Protein AF-A0AAJ2SH91-F1 (afdb_monomer_lite)

Foldseek 3Di:
DPPPPPVVVVVVPPPPPDPQDPVLVVVVVVVVVVVVVVVPDPPDDDQKDKDKDKAFDDDPNDGFWIKMWIWIAHPLGWIKIWIWTTGHPWKTWIKIFTGDNNHTAKIKIWIFTPVPPGDTQKIKIFGDDPLDTRDIDIDGDHQDPVCVVVVPDDSSVVVNVVSVVVVVVPD

pLDDT: mean 75.25, std 14.83, range [37.81, 96.06]

Radius of gyration: 21.46 Å; chains: 1; bounding box: 57×73×44 Å

Structure (mmCIF, N/CA/C/O backbone):
data_AF-A0AAJ2SH91-F1
#
_entry.id   AF-A0AAJ2SH91-F1
#
loop_
_atom_site.group_PDB
_atom_site.id
_atom_site.type_symbol
_atom_site.label_atom_id
_atom_site.label_alt_id
_atom_site.label_comp_id
_atom_site.label_asym_id
_atom_site.label_entity_id
_atom_site.label_seq_id
_atom_site.pdbx_PDB_ins_code
_atom_site.Cartn_x
_atom_site.Cartn_y
_atom_site.Cartn_z
_atom_site.occupancy
_atom_site.B_iso_or_equiv
_atom_site.auth_seq_id
_atom_site.auth_comp_id
_atom_site.auth_asym_id
_atom_site.auth_atom_id
_atom_site.pdbx_PDB_model_num
ATOM 1 N N . MET A 1 1 ? -36.784 52.269 -5.956 1.00 51.31 1 MET A N 1
ATOM 2 C CA . MET A 1 1 ? -36.974 51.031 -5.163 1.00 51.31 1 MET A CA 1
ATOM 3 C C . MET A 1 1 ? -36.690 49.764 -5.995 1.00 51.31 1 MET A C 1
ATOM 5 O O . MET A 1 1 ? -37.507 48.856 -6.026 1.00 51.31 1 MET A O 1
ATOM 9 N N . LYS A 1 2 ? -35.551 49.696 -6.709 1.00 48.34 2 LYS A N 1
ATOM 10 C CA . LYS A 1 2 ? -35.214 48.565 -7.610 1.00 48.34 2 LYS A CA 1
ATOM 11 C C . LYS A 1 2 ? -33.713 48.221 -7.683 1.00 48.34 2 LYS A C 1
ATOM 13 O O . LYS A 1 2 ? -33.301 47.491 -8.569 1.00 48.34 2 LYS A O 1
ATOM 18 N N . THR A 1 3 ? -32.895 48.719 -6.759 1.00 50.38 3 THR A N 1
ATOM 19 C CA . THR A 1 3 ? -31.428 48.534 -6.789 1.00 50.38 3 THR A CA 1
ATOM 20 C C . THR A 1 3 ? -30.856 47.849 -5.549 1.00 50.38 3 THR A C 1
ATOM 22 O O . THR A 1 3 ? -29.655 47.632 -5.484 1.00 50.38 3 THR A O 1
ATOM 25 N N . PHE A 1 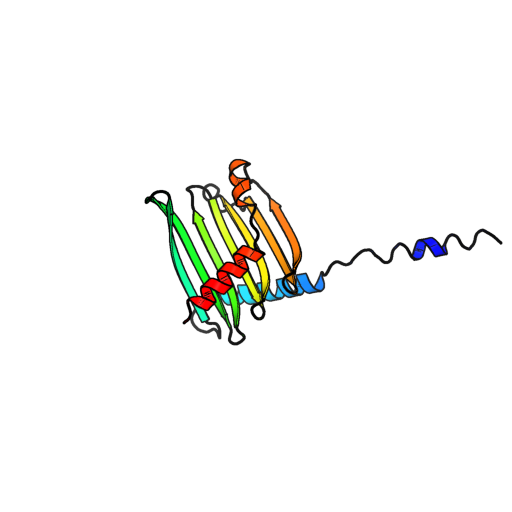4 ? -31.696 47.457 -4.585 1.00 48.22 4 PHE A N 1
ATOM 26 C CA . PHE A 1 4 ? -31.235 46.841 -3.332 1.00 48.22 4 PHE A CA 1
ATOM 27 C C . PHE A 1 4 ? -31.290 45.305 -3.310 1.00 48.22 4 PHE A C 1
ATOM 29 O O . PHE A 1 4 ? -30.688 44.690 -2.438 1.00 48.22 4 PHE A O 1
ATOM 36 N N . TYR A 1 5 ? -31.965 44.668 -4.273 1.00 48.75 5 TYR A N 1
ATOM 37 C CA . TYR A 1 5 ? -32.134 43.207 -4.278 1.00 48.75 5 TYR A CA 1
ATOM 38 C C . TYR A 1 5 ? -31.003 42.439 -4.969 1.00 48.75 5 TYR A C 1
ATOM 40 O O . TYR A 1 5 ? -30.859 41.240 -4.750 1.00 48.75 5 TYR A O 1
ATOM 48 N N . THR A 1 6 ? -30.166 43.101 -5.767 1.00 50.66 6 THR A N 1
ATOM 49 C CA . THR A 1 6 ? -29.138 42.408 -6.558 1.00 50.66 6 THR A CA 1
ATOM 50 C C . THR A 1 6 ? -27.879 42.072 -5.757 1.00 50.66 6 THR A C 1
ATOM 52 O O . THR A 1 6 ? -27.145 41.168 -6.139 1.00 50.66 6 THR A O 1
ATOM 55 N N . PHE A 1 7 ? -27.637 42.739 -4.622 1.00 47.72 7 PHE A N 1
ATOM 56 C CA . PHE A 1 7 ? -26.442 42.491 -3.804 1.00 47.72 7 PHE A CA 1
ATOM 57 C C . PHE A 1 7 ? -26.585 41.284 -2.864 1.00 47.72 7 PHE A C 1
ATOM 59 O O . PHE A 1 7 ? -25.591 40.650 -2.522 1.00 47.72 7 PHE A O 1
ATOM 66 N N . PHE A 1 8 ? -27.813 40.913 -2.485 1.00 49.22 8 PHE A N 1
ATOM 67 C CA . PHE A 1 8 ? -28.043 39.782 -1.578 1.00 49.22 8 PHE A CA 1
ATOM 68 C C . PHE A 1 8 ? -28.000 38.418 -2.287 1.00 49.22 8 PHE A C 1
ATOM 70 O O . PHE A 1 8 ? -27.724 37.405 -1.651 1.00 49.22 8 PHE A O 1
ATOM 77 N N . LEU A 1 9 ? -28.197 38.382 -3.611 1.00 49.28 9 LEU A N 1
ATOM 78 C CA . LEU A 1 9 ? -28.125 37.138 -4.387 1.00 49.28 9 LEU A CA 1
ATOM 79 C C . LEU A 1 9 ? -26.681 36.658 -4.625 1.00 49.28 9 LEU A C 1
ATOM 81 O O . LEU A 1 9 ? -26.464 35.473 -4.852 1.00 49.28 9 LEU A O 1
ATOM 85 N N . PHE A 1 10 ? -25.685 37.546 -4.528 1.00 47.31 10 PHE A N 1
ATOM 86 C CA . PHE A 1 10 ? -24.273 37.198 -4.750 1.00 47.31 10 PHE A CA 1
ATOM 87 C C . PHE A 1 10 ? -23.580 36.575 -3.523 1.00 47.31 10 PHE A C 1
ATOM 89 O O . PHE A 1 10 ? -22.515 35.973 -3.652 1.00 47.31 10 PHE A O 1
ATOM 96 N N . LEU A 1 11 ? -24.185 36.671 -2.332 1.00 49.16 11 LEU A N 1
ATOM 97 C CA . LEU A 1 11 ? -23.638 36.086 -1.099 1.00 49.16 11 LEU A CA 1
ATOM 98 C C . LEU A 1 11 ? -24.052 34.623 -0.879 1.00 49.16 11 LEU A C 1
ATOM 100 O O . LEU A 1 11 ? -23.376 33.904 -0.149 1.00 49.16 11 LEU A O 1
ATOM 104 N N . ILE A 1 12 ? -25.108 34.147 -1.545 1.00 53.16 12 ILE A N 1
ATOM 105 C CA . ILE A 1 12 ? -25.589 32.762 -1.394 1.00 53.16 12 ILE A CA 1
ATOM 106 C C . ILE A 1 12 ? -24.774 31.794 -2.276 1.00 53.16 12 ILE A C 1
ATOM 108 O O . ILE A 1 12 ? -24.682 30.605 -1.985 1.00 53.16 12 ILE A O 1
ATOM 112 N N . CYS A 1 13 ? -24.102 32.296 -3.316 1.00 46.62 13 CYS A N 1
ATOM 113 C CA . CYS A 1 13 ? -23.358 31.464 -4.267 1.00 46.62 13 CYS A CA 1
ATOM 114 C C . CYS A 1 13 ? -21.906 31.144 -3.865 1.00 46.62 13 CYS A C 1
ATOM 116 O O . CYS A 1 13 ? -21.248 30.407 -4.591 1.00 46.62 13 CYS A O 1
ATOM 118 N N . ASN A 1 14 ? -21.399 31.645 -2.732 1.00 45.28 14 ASN A N 1
ATOM 119 C CA . ASN A 1 14 ? -20.004 31.411 -2.314 1.00 45.28 14 ASN A CA 1
ATOM 120 C C . ASN A 1 14 ? -19.835 30.415 -1.152 1.00 45.28 14 ASN A C 1
ATOM 122 O O . ASN A 1 14 ? -18.708 30.147 -0.746 1.00 45.28 14 ASN A O 1
ATOM 126 N N . TYR A 1 15 ? -20.916 29.817 -0.639 1.00 48.19 15 TYR A N 1
ATOM 127 C CA . TYR A 1 15 ? -20.845 28.891 0.504 1.00 48.19 15 TYR A CA 1
ATOM 128 C C . TYR A 1 15 ? -20.588 27.415 0.154 1.00 48.19 15 TYR A C 1
ATOM 130 O O . TYR A 1 15 ? -20.559 26.577 1.049 1.00 48.19 15 TYR A O 1
ATOM 138 N N . PHE A 1 16 ? -20.353 27.083 -1.119 1.00 46.22 16 PHE A N 1
ATOM 139 C CA . PHE A 1 16 ? -20.080 25.706 -1.554 1.00 46.22 16 PHE A CA 1
ATOM 140 C C . PHE A 1 16 ? -18.714 25.543 -2.228 1.00 46.22 16 PHE A C 1
ATOM 142 O O . PHE A 1 16 ? -18.555 24.721 -3.128 1.00 46.22 16 PHE A O 1
ATOM 149 N N . TYR A 1 17 ? -17.694 26.269 -1.763 1.00 50.19 17 TYR A N 1
ATOM 150 C CA . TYR A 1 17 ? -16.344 25.728 -1.896 1.00 50.19 17 TYR A CA 1
ATOM 151 C C . TYR A 1 17 ? -16.217 24.575 -0.907 1.00 50.19 17 TYR A C 1
ATOM 153 O O . TYR A 1 17 ? -16.029 24.763 0.292 1.00 50.19 17 TYR A O 1
ATOM 161 N N . ALA A 1 18 ? -16.424 23.380 -1.452 1.00 48.34 18 ALA A N 1
ATOM 162 C CA . ALA A 1 18 ? -16.197 22.100 -0.824 1.00 48.34 18 ALA A CA 1
ATOM 163 C C . ALA A 1 18 ? -14.822 22.087 -0.142 1.00 48.34 18 ALA A C 1
ATOM 165 O O . ALA A 1 18 ? -13.790 21.915 -0.787 1.00 48.34 18 ALA A O 1
ATOM 166 N N . GLN A 1 19 ? -14.818 22.262 1.178 1.00 46.66 19 GLN A N 1
ATOM 167 C CA . GLN A 1 19 ? -13.750 21.771 2.035 1.00 46.66 19 GLN A CA 1
ATOM 168 C C . GLN A 1 19 ? -13.824 20.244 1.948 1.00 46.66 19 GLN A C 1
ATOM 170 O O . GLN A 1 19 ? -14.555 19.594 2.692 1.00 46.66 19 GLN A O 1
ATOM 175 N N . THR A 1 20 ? -13.171 19.658 0.951 1.00 51.44 20 THR A N 1
ATOM 176 C CA . THR A 1 20 ? -13.024 18.207 0.868 1.00 51.44 20 THR A CA 1
ATOM 177 C C . THR A 1 20 ? -12.228 17.743 2.076 1.00 51.44 20 THR A C 1
ATOM 179 O O . THR A 1 20 ? -11.034 17.999 2.119 1.00 51.44 20 THR A O 1
ATOM 182 N N . ASP A 1 21 ? -12.902 17.115 3.045 1.00 55.78 21 ASP A N 1
ATOM 183 C CA . ASP A 1 21 ? -12.436 16.001 3.893 1.00 55.78 21 ASP A CA 1
ATOM 184 C C . ASP A 1 21 ? -10.979 16.034 4.435 1.00 55.78 21 ASP A C 1
ATOM 186 O O . ASP A 1 21 ? -10.402 14.991 4.753 1.00 55.78 21 ASP A O 1
ATOM 190 N N . ASP A 1 22 ? -10.378 17.216 4.603 1.00 64.69 22 ASP A N 1
ATOM 191 C CA . ASP A 1 22 ? -8.992 17.378 5.066 1.00 64.69 22 ASP A CA 1
ATOM 192 C C . ASP A 1 22 ? -8.780 16.779 6.462 1.00 64.69 22 ASP A C 1
ATOM 194 O O . ASP A 1 22 ? -7.709 16.246 6.750 1.00 64.69 22 ASP A O 1
ATOM 198 N N . SER A 1 23 ? -9.803 16.811 7.327 1.00 81.81 23 SER A N 1
ATOM 199 C CA . SER A 1 23 ? -9.735 16.198 8.659 1.00 81.81 23 SER A CA 1
ATOM 200 C C . SER A 1 23 ? -9.530 14.688 8.580 1.00 81.81 23 SER A C 1
ATOM 202 O O . SER A 1 23 ? -8.667 14.156 9.268 1.00 81.81 23 SER A O 1
ATOM 204 N N . PHE A 1 24 ? -10.252 14.002 7.697 1.00 84.94 24 PHE A N 1
ATOM 205 C CA . PHE A 1 24 ? -10.170 12.551 7.585 1.00 84.94 24 PHE A CA 1
ATOM 206 C C . PHE A 1 24 ? -8.875 12.101 6.894 1.00 84.94 24 PHE A C 1
ATOM 208 O O . PHE A 1 24 ? -8.242 11.136 7.317 1.00 84.94 24 PHE A O 1
ATOM 215 N N . ILE A 1 25 ? -8.424 12.828 5.864 1.00 87.12 25 ILE A N 1
ATOM 216 C CA . ILE A 1 25 ? -7.106 12.580 5.258 1.00 87.12 25 ILE A CA 1
ATOM 217 C C . ILE A 1 25 ? -5.996 12.800 6.295 1.00 87.12 25 ILE A C 1
ATOM 219 O O . ILE A 1 25 ? -5.044 12.019 6.357 1.00 87.12 25 ILE A O 1
ATOM 223 N N . LYS A 1 26 ? -6.114 13.839 7.129 1.00 89.06 26 LYS A N 1
ATOM 224 C CA . LYS A 1 26 ? -5.177 14.104 8.223 1.00 89.06 26 LYS A CA 1
ATOM 225 C C . LYS A 1 26 ? -5.178 12.978 9.260 1.00 89.06 26 LYS A C 1
ATOM 227 O O . LYS A 1 26 ? -4.099 12.505 9.599 1.00 89.06 26 LYS A O 1
ATOM 232 N N . GLU A 1 27 ? -6.345 12.508 9.697 1.00 89.69 27 GLU A N 1
ATOM 233 C CA . GLU A 1 27 ? -6.478 11.362 10.612 1.00 89.69 27 GLU A CA 1
ATOM 234 C C . GLU A 1 27 ? -5.810 10.101 10.043 1.00 89.69 27 GLU A C 1
ATOM 236 O O . GLU A 1 27 ? -5.037 9.445 10.741 1.00 89.69 27 GLU A O 1
ATOM 241 N N . ILE A 1 28 ? -6.029 9.796 8.756 1.00 90.62 28 ILE A N 1
ATOM 242 C CA . ILE A 1 28 ? -5.345 8.684 8.081 1.00 90.62 28 ILE A CA 1
ATOM 243 C C . ILE A 1 28 ? -3.828 8.879 8.118 1.00 90.62 28 ILE A C 1
ATOM 245 O O . ILE A 1 28 ? -3.098 7.945 8.443 1.00 90.62 28 ILE A O 1
ATOM 249 N N . LYS A 1 29 ? -3.328 10.075 7.794 1.00 90.81 29 LYS A N 1
ATOM 250 C CA . LYS A 1 29 ? -1.884 10.351 7.809 1.00 90.81 29 LYS A CA 1
ATOM 251 C C . LYS A 1 29 ? -1.289 10.213 9.208 1.00 90.81 29 LYS A C 1
ATOM 253 O O . LYS A 1 29 ? -0.212 9.643 9.348 1.00 90.81 29 LYS A O 1
ATOM 258 N N . GLU A 1 30 ? -1.977 10.691 10.240 1.00 89.56 30 GLU A N 1
ATOM 259 C CA . GLU A 1 30 ? -1.557 10.529 11.636 1.00 89.56 30 GLU A CA 1
ATOM 260 C C . GLU A 1 30 ? -1.524 9.051 12.046 1.00 89.56 30 GLU A C 1
ATOM 262 O O . GLU A 1 30 ? -0.549 8.598 12.652 1.00 89.56 30 GLU A O 1
ATOM 267 N N . TYR A 1 31 ? -2.537 8.278 11.647 1.00 88.62 31 TYR A N 1
ATOM 268 C CA . TYR A 1 31 ? -2.562 6.829 11.827 1.00 88.62 31 TYR A CA 1
ATOM 269 C C . TYR A 1 31 ? -1.368 6.149 11.136 1.00 88.62 31 TYR A C 1
ATOM 271 O O . TYR A 1 31 ? -0.647 5.384 11.777 1.00 88.62 31 TYR A O 1
ATOM 279 N N . VAL A 1 32 ? -1.098 6.480 9.871 1.00 88.12 32 VAL A N 1
ATOM 280 C CA . VAL A 1 32 ? 0.044 5.953 9.103 1.00 88.12 32 VAL A CA 1
ATOM 281 C C . VAL A 1 32 ? 1.374 6.298 9.773 1.00 88.12 32 VAL A C 1
ATOM 283 O O . VAL A 1 32 ? 2.211 5.419 9.947 1.00 88.12 32 VAL A O 1
ATOM 286 N N . ILE A 1 33 ? 1.561 7.540 10.231 1.00 87.88 33 ILE A N 1
ATOM 287 C CA . ILE A 1 33 ? 2.779 7.965 10.941 1.00 87.88 33 ILE A CA 1
ATOM 288 C C . ILE A 1 33 ? 2.972 7.162 12.230 1.00 87.88 33 ILE A C 1
ATOM 290 O O . ILE A 1 33 ? 4.082 6.698 12.505 1.00 87.88 33 ILE A O 1
ATOM 294 N N . LYS A 1 34 ? 1.904 6.978 13.018 1.00 84.75 34 LYS A N 1
ATOM 295 C CA . LYS A 1 34 ? 1.941 6.152 14.233 1.00 84.75 34 LYS A CA 1
ATOM 296 C C . LYS A 1 34 ? 2.398 4.737 13.886 1.00 84.75 34 LYS A C 1
ATOM 298 O O . LYS A 1 34 ? 3.338 4.229 14.493 1.00 84.75 34 LYS A O 1
ATOM 303 N N . ILE A 1 35 ? 1.771 4.126 12.892 1.00 82.94 35 ILE A N 1
ATOM 304 C CA . ILE A 1 35 ? 2.113 2.790 12.416 1.00 82.94 35 ILE A CA 1
ATOM 305 C C . ILE A 1 35 ? 3.574 2.689 11.956 1.00 82.94 35 ILE A C 1
ATOM 307 O O . ILE A 1 35 ? 4.300 1.788 12.381 1.00 82.94 35 ILE A O 1
ATOM 311 N N . ASP A 1 36 ? 4.027 3.609 11.109 1.00 81.12 36 ASP A N 1
ATOM 312 C CA . ASP A 1 36 ? 5.378 3.581 10.555 1.00 81.12 36 ASP A CA 1
ATOM 313 C C . ASP A 1 36 ? 6.430 3.783 11.642 1.00 81.12 36 ASP A C 1
ATOM 315 O O . ASP A 1 36 ? 7.521 3.217 11.563 1.00 81.12 36 ASP A O 1
ATOM 319 N N . SER A 1 37 ? 6.105 4.555 12.683 1.00 79.88 37 SER A N 1
ATOM 320 C CA . SER A 1 37 ? 6.969 4.697 13.854 1.00 79.88 37 SER A CA 1
ATOM 321 C C . SER A 1 37 ? 7.165 3.365 14.587 1.00 79.88 37 SER A C 1
ATOM 323 O O . SER A 1 37 ? 8.285 3.050 14.981 1.00 79.88 37 SER A O 1
ATOM 325 N N . ILE A 1 38 ? 6.117 2.540 14.680 1.00 76.06 38 ILE A N 1
ATOM 326 C CA . ILE A 1 38 ? 6.174 1.212 15.306 1.00 76.06 38 ILE A CA 1
ATOM 327 C C . ILE A 1 38 ? 6.986 0.251 14.438 1.00 76.06 38 ILE A C 1
ATOM 329 O O . ILE A 1 38 ? 7.801 -0.510 14.948 1.00 76.06 38 ILE A O 1
ATOM 333 N N . ASN A 1 39 ? 6.830 0.326 13.114 1.00 66.88 39 ASN A N 1
ATOM 334 C CA . ASN A 1 39 ? 7.544 -0.536 12.171 1.00 66.88 39 ASN A CA 1
ATOM 335 C C . ASN A 1 39 ? 9.072 -0.302 12.154 1.00 66.88 39 ASN A C 1
ATOM 337 O O . ASN A 1 39 ? 9.818 -1.150 11.660 1.00 66.88 39 ASN A O 1
ATOM 341 N N . LYS A 1 40 ? 9.530 0.844 12.680 1.00 67.81 40 LYS A N 1
ATOM 342 C CA . LYS A 1 40 ? 10.948 1.203 12.851 1.00 67.81 40 LYS A CA 1
ATOM 343 C C . LYS A 1 40 ? 11.552 0.735 14.180 1.00 67.81 40 LYS A C 1
ATOM 345 O O . LYS A 1 40 ? 12.763 0.847 14.336 1.00 67.81 40 LYS A O 1
ATOM 350 N N . LEU A 1 41 ? 10.747 0.254 15.131 1.00 57.22 41 LEU A N 1
ATOM 351 C CA . LEU A 1 41 ? 11.253 -0.296 16.389 1.00 57.22 41 LEU A CA 1
ATOM 352 C C . LEU A 1 41 ? 11.810 -1.705 16.147 1.00 57.22 41 LEU A C 1
ATOM 354 O O . LEU A 1 41 ? 11.179 -2.521 15.471 1.00 57.22 41 LEU A O 1
ATOM 358 N N . ASP A 1 42 ? 12.990 -1.990 16.700 1.00 53.19 42 ASP A N 1
ATOM 359 C CA . ASP A 1 42 ? 13.573 -3.329 16.653 1.00 53.19 42 ASP A CA 1
ATOM 360 C C . ASP A 1 42 ? 12.636 -4.346 17.327 1.00 53.19 42 ASP A C 1
ATOM 362 O O . ASP A 1 42 ? 12.061 -4.090 18.386 1.00 53.19 42 ASP A O 1
ATOM 366 N N . LEU A 1 43 ? 12.499 -5.502 16.669 1.00 53.69 43 LEU A N 1
ATOM 367 C CA . LEU A 1 43 ? 11.493 -6.575 16.789 1.00 53.69 43 LEU A CA 1
ATOM 368 C C . LEU A 1 43 ? 11.149 -7.126 18.193 1.00 53.69 43 LEU A C 1
ATOM 370 O O . LEU A 1 43 ? 10.326 -8.032 18.290 1.00 53.69 43 LEU A O 1
ATOM 374 N N . TYR A 1 44 ? 11.743 -6.638 19.279 1.00 48.81 44 TYR A N 1
ATOM 375 C CA . TYR A 1 44 ? 11.811 -7.381 20.539 1.00 48.81 44 TYR A CA 1
ATOM 376 C C . TYR A 1 44 ? 10.852 -6.949 21.651 1.00 48.81 44 TYR A C 1
ATOM 378 O O . TYR A 1 44 ? 10.876 -7.578 22.706 1.00 48.81 44 TYR A O 1
ATOM 386 N N . ASN A 1 45 ? 9.996 -5.934 21.473 1.00 50.31 45 ASN A N 1
ATOM 387 C CA . ASN A 1 45 ? 9.039 -5.594 22.538 1.00 50.31 45 ASN A CA 1
ATOM 388 C C . ASN A 1 45 ? 7.842 -4.745 22.080 1.00 50.31 45 ASN A C 1
ATOM 390 O O . ASN A 1 45 ? 7.687 -3.591 22.480 1.00 50.31 45 ASN A O 1
ATOM 394 N N . THR A 1 46 ? 6.985 -5.288 21.215 1.00 60.50 46 THR A N 1
ATOM 395 C CA . THR A 1 46 ? 5.769 -4.574 20.798 1.00 60.50 46 THR A CA 1
ATOM 396 C C . THR A 1 46 ? 4.537 -5.459 20.980 1.00 60.50 46 THR A C 1
ATOM 398 O O . THR A 1 46 ? 4.613 -6.665 20.767 1.00 60.50 46 THR A O 1
ATOM 401 N N . ASN A 1 47 ? 3.392 -4.869 21.349 1.00 67.44 47 ASN A N 1
ATOM 402 C CA . ASN A 1 47 ? 2.068 -5.524 21.382 1.00 67.44 47 ASN A CA 1
ATOM 403 C C . ASN A 1 47 ? 1.553 -5.895 19.970 1.00 67.44 47 ASN A C 1
ATOM 405 O O . ASN A 1 47 ? 0.346 -5.918 19.732 1.00 67.44 47 ASN A O 1
ATOM 409 N N . TYR A 1 48 ? 2.462 -6.105 19.019 1.00 70.19 48 TYR A N 1
ATOM 410 C CA . TYR A 1 48 ? 2.174 -6.312 17.615 1.00 70.19 48 TYR A CA 1
ATOM 411 C C . TYR A 1 48 ? 2.815 -7.615 17.149 1.00 70.19 48 TYR A C 1
ATOM 413 O O . TYR A 1 48 ? 3.973 -7.911 17.444 1.00 70.19 48 TYR A O 1
ATOM 421 N N . VAL A 1 49 ? 2.054 -8.381 16.381 1.00 70.94 49 VAL A N 1
ATOM 422 C CA . VAL A 1 49 ? 2.524 -9.586 15.710 1.00 70.94 49 VAL A CA 1
ATOM 423 C C . VAL A 1 49 ? 3.126 -9.182 14.370 1.00 70.94 49 VAL A C 1
ATOM 425 O O . VAL A 1 49 ? 2.516 -8.436 13.601 1.00 70.94 49 VAL A O 1
ATOM 428 N N . ILE A 1 50 ? 4.329 -9.683 14.087 1.00 74.94 50 ILE A N 1
ATOM 429 C CA . ILE A 1 50 ? 5.031 -9.460 12.823 1.00 74.94 50 ILE A CA 1
ATOM 430 C C . ILE A 1 50 ? 5.095 -10.781 12.061 1.00 74.94 50 ILE A C 1
ATOM 432 O O . ILE A 1 50 ? 5.542 -11.795 12.592 1.00 74.94 50 ILE A O 1
ATOM 436 N N . SER A 1 51 ? 4.669 -10.765 10.801 1.00 70.38 51 SER A N 1
ATOM 437 C CA . SER A 1 51 ? 4.780 -11.898 9.879 1.00 70.38 51 SER A CA 1
ATOM 438 C C . SER A 1 51 ? 5.552 -11.455 8.643 1.00 70.38 51 SER A C 1
ATOM 440 O O . SER A 1 51 ? 5.285 -10.387 8.094 1.00 70.38 51 SER A O 1
ATOM 442 N N . ILE A 1 52 ? 6.523 -12.261 8.220 1.00 75.19 52 ILE A N 1
ATOM 443 C CA . ILE A 1 52 ? 7.301 -12.040 6.999 1.00 75.19 52 ILE A CA 1
ATOM 444 C C . ILE A 1 52 ? 7.123 -13.274 6.119 1.00 75.19 52 ILE A C 1
ATOM 446 O O . ILE A 1 52 ? 7.200 -14.401 6.608 1.00 75.19 52 ILE A O 1
ATOM 450 N N . SER A 1 53 ? 6.846 -13.059 4.840 1.00 73.81 53 SER A N 1
ATOM 451 C CA . SER A 1 53 ? 6.746 -14.104 3.827 1.00 73.81 53 SER A CA 1
ATOM 452 C C . SER A 1 53 ? 7.440 -13.623 2.566 1.00 73.81 53 SER A C 1
ATOM 454 O O . SER A 1 53 ? 7.064 -12.589 2.026 1.00 73.81 53 SER A O 1
ATOM 456 N N . ASP A 1 54 ? 8.422 -14.381 2.095 1.00 76.88 54 ASP A N 1
ATOM 457 C CA . ASP A 1 54 ? 9.165 -14.077 0.876 1.00 76.88 54 ASP A CA 1
ATOM 458 C C . ASP A 1 54 ? 8.946 -15.178 -0.167 1.00 76.88 54 ASP A C 1
ATOM 460 O O . ASP A 1 54 ? 8.682 -16.334 0.174 1.00 76.88 54 ASP A O 1
ATOM 464 N N . GLY A 1 55 ? 9.054 -14.821 -1.444 1.00 76.94 55 GLY A N 1
ATOM 465 C CA . GLY A 1 55 ? 8.889 -15.741 -2.564 1.00 76.94 55 GLY A CA 1
ATOM 466 C C . GLY A 1 55 ? 9.615 -15.279 -3.824 1.00 76.94 55 GLY A C 1
ATOM 467 O O . GLY A 1 55 ? 10.082 -14.144 -3.924 1.00 76.94 55 GLY A O 1
ATOM 468 N N . ILE A 1 56 ? 9.722 -16.179 -4.799 1.00 78.00 56 ILE A N 1
ATOM 469 C CA . ILE A 1 56 ? 10.347 -15.918 -6.103 1.00 78.00 56 ILE A CA 1
ATOM 470 C C . ILE A 1 56 ? 9.284 -15.670 -7.175 1.00 78.00 56 ILE A C 1
ATOM 472 O O . ILE A 1 56 ? 8.168 -16.179 -7.088 1.00 78.00 56 ILE A O 1
ATOM 476 N N . ILE A 1 57 ? 9.636 -14.886 -8.193 1.00 65.19 57 ILE A N 1
ATOM 477 C CA . ILE A 1 57 ? 8.797 -14.636 -9.368 1.00 65.19 57 ILE A CA 1
ATOM 478 C C . ILE A 1 57 ? 9.441 -15.342 -10.554 1.00 65.19 57 ILE A C 1
ATOM 480 O O . ILE A 1 57 ? 10.586 -15.048 -10.909 1.00 65.19 57 ILE A O 1
ATOM 484 N N . GLU A 1 58 ? 8.696 -16.244 -11.186 1.00 70.62 58 GLU A N 1
ATOM 485 C CA . GLU A 1 58 ? 9.153 -16.993 -12.354 1.00 70.62 58 GLU A CA 1
ATOM 486 C C . GLU A 1 58 ? 8.381 -16.597 -13.616 1.00 70.62 58 GLU A C 1
ATOM 488 O O . GLU A 1 58 ? 7.158 -16.474 -13.605 1.00 70.62 58 GLU A O 1
ATOM 493 N N . MET A 1 59 ? 9.098 -16.427 -14.728 1.00 60.03 59 MET A N 1
ATOM 494 C CA . MET A 1 59 ? 8.525 -16.239 -16.061 1.00 60.03 59 MET A CA 1
ATOM 495 C C . MET A 1 59 ? 9.174 -17.243 -17.010 1.00 60.03 59 MET A C 1
ATOM 497 O O . MET A 1 59 ? 10.394 -17.245 -17.175 1.00 60.03 59 MET A O 1
ATOM 501 N N . ASN A 1 60 ? 8.370 -18.108 -17.636 1.00 74.62 60 ASN A N 1
ATOM 502 C CA . ASN A 1 60 ? 8.852 -19.191 -18.505 1.00 74.62 60 ASN A CA 1
ATOM 503 C C . ASN A 1 60 ? 9.916 -20.083 -17.822 1.00 74.62 60 ASN A C 1
ATOM 505 O O . ASN A 1 60 ? 10.970 -20.345 -18.404 1.00 74.62 60 ASN A O 1
ATOM 509 N N . ASN A 1 61 ? 9.660 -20.511 -16.578 1.00 77.50 61 ASN A N 1
ATOM 510 C CA . ASN A 1 61 ? 10.561 -21.325 -15.739 1.00 77.50 61 ASN A CA 1
ATOM 511 C C . ASN A 1 61 ? 11.938 -20.690 -15.464 1.00 77.50 61 ASN A C 1
ATOM 513 O O . ASN A 1 61 ? 12.909 -21.387 -15.168 1.00 77.50 61 ASN A O 1
ATOM 517 N N . LYS A 1 62 ? 12.051 -19.364 -15.586 1.00 68.12 62 LYS A N 1
ATOM 518 C CA . LYS A 1 62 ? 13.235 -18.604 -15.179 1.00 68.12 62 LYS A CA 1
ATOM 519 C C . LYS A 1 62 ? 12.858 -17.661 -14.054 1.00 68.12 62 LYS A C 1
ATOM 521 O O . LYS A 1 62 ? 11.865 -16.947 -14.168 1.00 68.12 62 LYS A O 1
ATOM 526 N N . VAL A 1 63 ? 13.680 -17.614 -13.011 1.00 73.56 63 VAL A N 1
ATOM 527 C CA . VAL A 1 63 ? 13.542 -16.620 -11.944 1.00 73.56 63 VAL A CA 1
ATOM 528 C C . VAL A 1 63 ? 13.823 -15.240 -12.535 1.00 73.56 63 VAL A C 1
ATOM 530 O O . VAL A 1 63 ? 14.925 -14.972 -13.014 1.00 73.56 63 VAL A O 1
ATOM 533 N N . VAL A 1 64 ? 12.811 -14.377 -12.533 1.00 68.62 64 VAL A N 1
ATOM 534 C CA . VAL A 1 64 ? 12.877 -12.996 -13.041 1.00 68.62 64 VAL A CA 1
ATOM 535 C C . VAL A 1 64 ? 12.737 -11.955 -11.933 1.00 68.62 64 VAL A C 1
ATOM 537 O O . VAL A 1 64 ? 12.784 -10.753 -12.206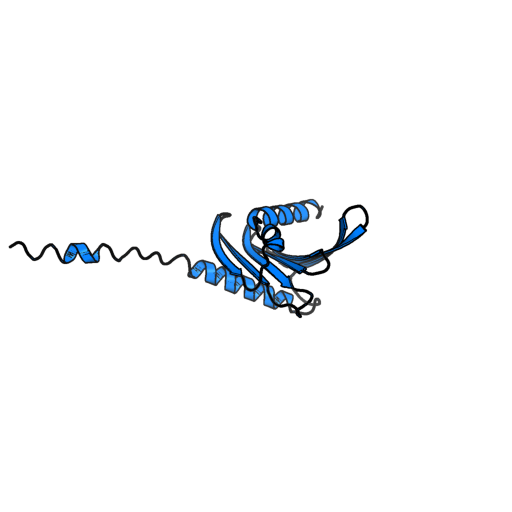 1.00 68.62 64 VAL A O 1
ATOM 540 N N . GLY A 1 65 ? 12.556 -12.403 -10.691 1.00 72.94 65 GLY A N 1
ATOM 541 C CA . GLY A 1 65 ? 12.380 -11.522 -9.551 1.00 72.94 65 GLY A CA 1
ATOM 542 C C . GLY A 1 65 ? 12.057 -12.256 -8.255 1.00 72.94 65 GLY A C 1
ATOM 543 O O . GLY A 1 65 ? 12.143 -13.481 -8.164 1.00 72.94 65 GLY A O 1
ATOM 544 N N . GLY A 1 66 ? 11.643 -11.481 -7.262 1.00 72.19 66 GLY A N 1
ATOM 545 C CA . GLY A 1 66 ? 11.132 -11.960 -5.988 1.00 72.19 66 GLY A CA 1
ATOM 546 C C . GLY A 1 66 ? 10.167 -10.959 -5.368 1.00 72.19 66 GLY A C 1
ATOM 547 O O . GLY A 1 66 ? 10.138 -9.781 -5.730 1.00 72.19 66 GLY A O 1
ATOM 548 N N . TYR A 1 67 ? 9.363 -11.435 -4.430 1.00 74.50 67 TYR A N 1
ATOM 549 C CA . TYR A 1 67 ? 8.477 -10.601 -3.636 1.00 74.50 67 TYR A CA 1
ATOM 550 C C . TYR A 1 67 ? 8.686 -10.885 -2.150 1.00 74.50 67 TYR A C 1
ATOM 552 O O . TYR A 1 67 ? 9.091 -11.979 -1.767 1.00 74.50 67 TYR A O 1
ATOM 560 N N . GLY A 1 68 ? 8.408 -9.887 -1.320 1.00 71.25 68 GLY A N 1
ATOM 561 C CA . GLY A 1 68 ? 8.458 -10.004 0.130 1.00 71.25 68 GLY A CA 1
ATOM 562 C C . GLY A 1 68 ? 7.295 -9.261 0.757 1.00 71.25 68 GLY A C 1
ATOM 563 O O . GLY A 1 68 ? 7.076 -8.086 0.472 1.00 71.25 68 GLY A O 1
ATOM 564 N N . ILE A 1 69 ? 6.534 -9.939 1.601 1.00 72.75 69 ILE A N 1
ATOM 565 C CA . ILE A 1 69 ? 5.374 -9.404 2.303 1.00 72.75 69 ILE A CA 1
ATOM 566 C C . ILE A 1 69 ? 5.719 -9.330 3.781 1.00 72.75 69 ILE A C 1
ATOM 568 O O . ILE A 1 69 ? 5.988 -10.344 4.422 1.00 72.75 69 ILE A O 1
ATOM 572 N N . ARG A 1 70 ? 5.666 -8.123 4.338 1.00 76.62 70 ARG A N 1
ATOM 573 C CA . ARG A 1 70 ? 5.748 -7.881 5.777 1.00 76.62 70 ARG A CA 1
ATOM 574 C C . ARG A 1 70 ? 4.386 -7.429 6.278 1.00 76.62 70 ARG A C 1
ATOM 576 O O . ARG A 1 70 ? 3.844 -6.439 5.792 1.00 76.62 70 ARG A O 1
ATOM 583 N N . THR A 1 71 ? 3.860 -8.136 7.266 1.00 78.81 71 THR A N 1
ATOM 584 C CA . THR A 1 71 ? 2.604 -7.817 7.941 1.00 78.81 71 THR A CA 1
ATOM 585 C C . THR A 1 71 ? 2.875 -7.430 9.387 1.00 78.81 71 THR A C 1
ATOM 587 O O . THR A 1 71 ? 3.631 -8.119 10.070 1.00 78.81 71 TH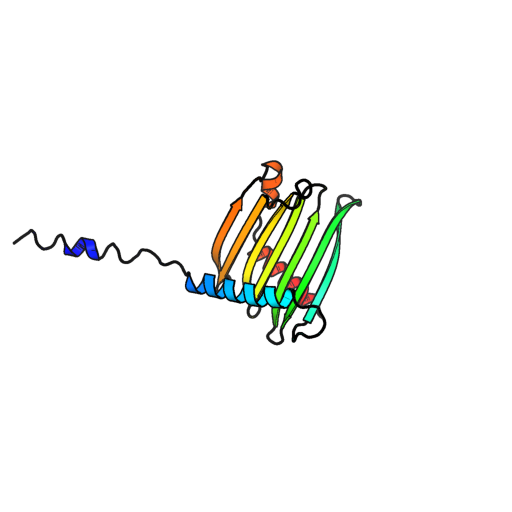R A O 1
ATOM 590 N N . LEU A 1 72 ? 2.241 -6.353 9.846 1.00 81.50 72 LEU A N 1
ATOM 591 C CA . LEU A 1 72 ? 2.165 -5.956 11.252 1.00 81.50 72 LEU A CA 1
ATOM 592 C C . LEU A 1 72 ? 0.692 -5.968 11.675 1.00 81.50 72 LEU A C 1
ATOM 594 O O . LEU A 1 72 ? -0.137 -5.423 10.946 1.00 81.50 72 LEU A O 1
ATOM 598 N N . SER A 1 73 ? 0.366 -6.565 12.821 1.00 80.62 73 SER A N 1
ATOM 599 C CA . SER A 1 73 ? -0.992 -6.533 13.381 1.00 80.62 73 SER A CA 1
ATOM 600 C C . SER A 1 73 ? -1.003 -6.317 14.888 1.00 80.62 73 SER A C 1
ATOM 602 O O . SER A 1 73 ? -0.177 -6.903 15.580 1.00 80.62 73 SER A O 1
ATOM 604 N N . ASP A 1 74 ? -1.934 -5.517 15.407 1.00 78.06 74 ASP A N 1
ATOM 605 C CA . ASP A 1 74 ? -2.132 -5.332 16.855 1.00 78.06 74 ASP A CA 1
ATOM 606 C C . ASP A 1 74 ? -3.216 -6.252 17.446 1.00 78.06 74 ASP A C 1
ATOM 608 O O . ASP A 1 74 ? -3.831 -7.057 16.747 1.00 78.06 74 ASP A O 1
ATOM 612 N N . ILE A 1 75 ? -3.457 -6.114 18.756 1.00 76.56 75 ILE A N 1
ATOM 613 C CA . ILE A 1 75 ? -4.519 -6.818 19.496 1.00 76.56 75 ILE A CA 1
ATOM 614 C C . ILE A 1 75 ? -5.943 -6.479 19.021 1.00 76.56 75 ILE A C 1
ATOM 616 O O . ILE A 1 75 ? -6.867 -7.249 19.270 1.00 76.56 75 ILE A O 1
ATOM 620 N N . GLU A 1 76 ? -6.134 -5.342 18.348 1.00 76.62 76 GLU A N 1
ATOM 621 C CA . GLU A 1 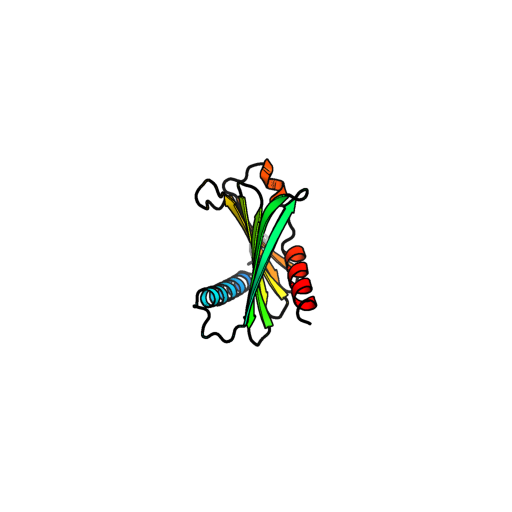76 ? -7.415 -4.911 17.777 1.00 76.62 76 GLU A CA 1
ATOM 622 C C . GLU A 1 76 ? -7.587 -5.398 16.327 1.00 76.62 76 GLU A C 1
ATOM 624 O O . GLU A 1 76 ? -8.595 -5.094 15.686 1.00 76.62 76 GLU A O 1
ATOM 629 N N . ASN A 1 77 ? -6.632 -6.182 15.811 1.00 72.44 77 ASN A N 1
ATOM 630 C CA . ASN A 1 77 ? -6.569 -6.622 14.421 1.00 72.44 77 ASN A CA 1
ATOM 631 C C . ASN A 1 77 ? -6.536 -5.446 13.425 1.00 72.44 77 ASN A C 1
ATOM 633 O O . ASN A 1 77 ? -7.113 -5.514 12.338 1.00 72.44 77 ASN A O 1
ATOM 637 N N . ASN A 1 78 ? -5.871 -4.345 13.773 1.00 78.12 78 ASN A N 1
ATOM 638 C CA . ASN A 1 78 ? -5.461 -3.352 12.786 1.00 78.12 78 ASN A CA 1
ATOM 639 C C . ASN A 1 78 ? -4.240 -3.900 12.045 1.00 78.12 78 ASN A C 1
ATOM 641 O O . ASN A 1 78 ? -3.260 -4.282 12.684 1.00 78.12 78 ASN A O 1
ATOM 645 N N . PHE A 1 79 ? -4.293 -3.949 10.712 1.00 78.00 79 PHE A N 1
ATOM 646 C CA . PHE A 1 79 ? -3.272 -4.610 9.900 1.00 78.00 79 PHE A CA 1
ATOM 647 C C . PHE A 1 79 ? -2.540 -3.638 8.995 1.00 78.00 79 PHE A C 1
ATOM 649 O O . PHE A 1 79 ? -3.121 -2.738 8.393 1.00 78.00 79 PHE A O 1
ATOM 656 N N . ILE A 1 80 ? -1.251 -3.880 8.823 1.00 80.75 80 ILE A N 1
ATOM 657 C CA . ILE A 1 80 ? -0.424 -3.139 7.880 1.00 80.75 80 ILE A CA 1
ATOM 658 C C . ILE A 1 80 ? 0.295 -4.156 7.033 1.00 80.75 80 ILE A C 1
ATOM 660 O O . ILE A 1 80 ? 1.000 -5.018 7.557 1.00 80.75 80 ILE A O 1
ATOM 664 N N . TYR A 1 81 ? 0.124 -4.040 5.725 1.00 76.38 81 TYR A N 1
ATOM 665 C CA . TYR A 1 81 ? 0.745 -4.917 4.753 1.00 76.38 81 TYR A CA 1
ATOM 666 C C . TYR A 1 81 ? 1.704 -4.102 3.916 1.00 76.38 81 TYR A C 1
ATOM 668 O O . TYR A 1 81 ? 1.317 -3.173 3.211 1.00 76.38 81 TYR A O 1
ATOM 676 N N . ARG A 1 82 ? 2.970 -4.483 3.967 1.00 71.06 82 ARG A N 1
ATOM 677 C CA . ARG A 1 82 ? 3.998 -3.965 3.088 1.00 71.06 82 ARG A CA 1
ATOM 678 C C . ARG A 1 82 ? 4.369 -5.060 2.106 1.00 71.06 82 ARG A C 1
ATOM 680 O O . ARG A 1 82 ? 4.915 -6.081 2.511 1.00 71.06 82 ARG A O 1
ATOM 687 N N . ILE A 1 83 ? 4.100 -4.823 0.833 1.00 66.06 83 ILE A N 1
ATOM 688 C CA . ILE A 1 83 ? 4.416 -5.730 -0.262 1.00 66.06 83 ILE A CA 1
ATOM 689 C C . ILE A 1 83 ? 5.553 -5.118 -1.063 1.00 66.06 83 ILE A C 1
ATOM 691 O O . ILE A 1 83 ? 5.430 -4.085 -1.721 1.00 66.06 83 ILE A O 1
ATOM 695 N N . ASN A 1 84 ? 6.696 -5.769 -0.974 1.00 64.75 84 ASN A N 1
ATOM 696 C CA . ASN A 1 84 ? 7.850 -5.496 -1.797 1.00 64.75 84 ASN A CA 1
ATOM 697 C C . ASN A 1 84 ? 7.749 -6.397 -3.026 1.00 64.75 84 ASN A C 1
ATOM 699 O O . ASN A 1 84 ? 7.668 -7.616 -2.889 1.00 64.75 84 ASN A O 1
ATOM 703 N N . TYR A 1 85 ? 7.768 -5.810 -4.214 1.00 65.12 85 TYR A N 1
ATOM 704 C CA . TYR A 1 85 ? 7.816 -6.539 -5.471 1.00 65.12 85 TYR A CA 1
ATOM 705 C C . TYR A 1 85 ? 9.057 -6.095 -6.247 1.00 65.12 85 TYR A C 1
ATOM 707 O O . TYR A 1 85 ? 9.182 -4.944 -6.662 1.00 65.12 85 TYR A O 1
ATOM 715 N N . GLY A 1 86 ? 9.998 -7.011 -6.450 1.00 61.56 86 GLY A N 1
ATOM 716 C CA . GLY A 1 86 ? 11.163 -6.792 -7.300 1.00 61.56 86 GLY A CA 1
ATOM 717 C C . GLY A 1 86 ? 11.077 -7.696 -8.518 1.00 61.56 86 GLY A C 1
ATOM 718 O O . GLY A 1 86 ? 11.370 -8.881 -8.403 1.00 61.56 86 GLY A O 1
ATOM 719 N N . GLY A 1 87 ? 10.687 -7.158 -9.673 1.00 59.16 87 GLY A N 1
ATOM 720 C CA . GLY A 1 87 ? 10.603 -7.906 -10.928 1.00 59.16 87 GLY A CA 1
ATOM 721 C C . GLY A 1 87 ? 11.132 -7.092 -12.106 1.00 59.16 87 GLY A C 1
ATOM 722 O O . GLY A 1 87 ? 10.879 -5.893 -12.198 1.00 59.16 87 GLY A O 1
ATOM 723 N N . GLY A 1 88 ? 11.862 -7.753 -13.010 1.00 54.56 88 GLY A N 1
ATOM 724 C CA . GLY A 1 88 ? 12.591 -7.097 -14.100 1.00 54.56 88 GLY A CA 1
ATOM 725 C C . GLY A 1 88 ? 13.958 -6.561 -13.653 1.00 54.56 88 GLY A C 1
ATOM 726 O O . GLY A 1 88 ? 14.215 -6.372 -12.470 1.00 54.56 88 GLY A O 1
ATOM 727 N N . THR A 1 89 ? 14.877 -6.331 -14.594 1.00 57.00 89 THR A N 1
ATOM 728 C CA . THR A 1 89 ? 16.255 -5.899 -14.276 1.00 57.00 89 THR A CA 1
ATOM 729 C C . THR A 1 89 ? 16.363 -4.441 -13.810 1.00 57.00 89 THR A C 1
ATOM 731 O O . THR A 1 89 ? 17.424 -4.038 -13.337 1.00 57.00 89 THR A O 1
ATOM 734 N N . ASP A 1 90 ? 15.297 -3.645 -13.965 1.00 65.81 90 ASP A N 1
ATOM 735 C CA . ASP A 1 90 ? 15.406 -2.182 -14.025 1.00 65.81 90 ASP A CA 1
ATOM 736 C C . ASP A 1 90 ? 14.516 -1.428 -13.016 1.00 65.81 90 ASP A C 1
ATOM 738 O O . ASP A 1 90 ? 14.846 -0.295 -12.665 1.00 65.81 90 ASP A O 1
ATOM 742 N N . LEU A 1 91 ? 13.418 -2.021 -12.523 1.00 75.31 91 LEU A N 1
ATOM 743 C CA . LEU A 1 91 ? 12.432 -1.334 -11.677 1.00 75.31 91 LEU A CA 1
ATOM 744 C C . LEU A 1 91 ? 12.147 -2.086 -10.378 1.00 75.31 91 LEU A C 1
ATOM 746 O O . LEU A 1 91 ? 12.134 -3.313 -10.328 1.00 75.31 91 LEU A O 1
ATOM 750 N N . TYR A 1 92 ? 11.854 -1.323 -9.331 1.00 78.19 92 TYR A N 1
ATOM 751 C CA . TYR A 1 92 ? 11.433 -1.833 -8.035 1.00 78.19 92 TYR A CA 1
ATOM 752 C C . TYR A 1 92 ? 10.057 -1.273 -7.678 1.00 78.19 92 TYR A C 1
ATOM 754 O O . TYR A 1 92 ? 9.893 -0.056 -7.570 1.00 78.19 92 TYR A O 1
ATOM 762 N N . ILE A 1 93 ? 9.078 -2.158 -7.497 1.00 81.94 93 ILE A N 1
ATOM 763 C CA . ILE A 1 93 ? 7.691 -1.811 -7.188 1.00 81.94 93 ILE A CA 1
ATOM 764 C C . ILE A 1 93 ? 7.443 -2.037 -5.700 1.00 81.94 93 ILE A C 1
ATOM 766 O O . ILE A 1 93 ? 7.710 -3.096 -5.134 1.00 81.94 93 ILE A O 1
ATOM 770 N N . HIS A 1 94 ? 6.878 -1.035 -5.051 1.00 83.88 94 HIS A N 1
ATOM 771 C CA . HIS A 1 94 ? 6.521 -1.099 -3.648 1.00 83.88 94 HIS A CA 1
ATOM 772 C C . HIS A 1 94 ? 5.043 -0.780 -3.488 1.00 83.88 94 HIS A C 1
ATOM 774 O O . HIS A 1 94 ? 4.585 0.272 -3.921 1.00 83.88 94 HIS A O 1
ATOM 780 N N . LYS A 1 95 ? 4.285 -1.698 -2.887 1.00 88.44 95 LYS A N 1
ATOM 781 C CA . LYS A 1 95 ? 2.870 -1.493 -2.575 1.00 88.44 95 LYS A CA 1
ATOM 782 C C . LYS A 1 95 ? 2.668 -1.630 -1.075 1.00 88.44 95 LYS A C 1
ATOM 784 O O . LYS A 1 95 ? 3.098 -2.610 -0.475 1.00 88.44 95 LYS A O 1
ATOM 789 N N . THR A 1 96 ? 2.027 -0.657 -0.450 1.00 90.06 96 THR A N 1
ATOM 790 C CA . THR A 1 96 ? 1.731 -0.685 0.986 1.00 90.06 96 THR A CA 1
ATOM 791 C C . THR A 1 96 ? 0.253 -0.437 1.201 1.00 90.06 96 THR A C 1
ATOM 793 O O . THR A 1 96 ? -0.305 0.479 0.607 1.00 90.06 96 THR A O 1
ATOM 796 N N . TYR A 1 97 ? -0.368 -1.234 2.061 1.00 91.88 97 TYR A N 1
ATOM 797 C CA . TYR A 1 97 ? -1.785 -1.161 2.383 1.00 91.88 97 TYR A CA 1
ATOM 798 C C . TYR A 1 97 ? -1.959 -1.074 3.893 1.00 91.88 97 TYR A C 1
ATOM 800 O O . TYR A 1 97 ? -1.415 -1.891 4.639 1.00 91.88 97 TYR A O 1
ATOM 808 N N . TYR A 1 98 ? -2.747 -0.104 4.334 1.00 91.50 98 TYR A N 1
ATOM 809 C CA . TYR A 1 98 ? -3.043 0.139 5.736 1.00 91.50 98 TYR A CA 1
ATOM 810 C C . TYR A 1 98 ? -4.517 -0.140 5.995 1.00 91.50 98 TYR A C 1
ATOM 812 O O . TYR A 1 98 ? -5.394 0.409 5.320 1.00 91.50 98 TYR A O 1
ATOM 820 N N . TYR A 1 99 ? -4.777 -0.988 6.984 1.00 90.12 99 TYR A N 1
ATOM 821 C CA . TYR A 1 99 ? -6.109 -1.401 7.383 1.00 90.12 99 TYR A CA 1
ATOM 822 C C . TYR A 1 99 ? -6.388 -0.985 8.812 1.00 90.12 99 TYR A C 1
ATOM 824 O O . TYR A 1 99 ? -5.698 -1.396 9.745 1.00 90.12 99 TYR A O 1
ATOM 832 N N . GLN A 1 100 ? -7.482 -0.259 8.982 1.00 87.56 100 GLN A N 1
ATOM 833 C CA . GLN A 1 100 ? -8.035 0.050 10.286 1.00 87.56 100 GLN A CA 1
ATOM 834 C C . GLN A 1 100 ? -9.314 -0.764 10.466 1.00 87.56 100 GLN A C 1
ATOM 836 O O . GLN A 1 100 ? -10.228 -0.681 9.645 1.00 87.56 100 GLN A O 1
ATOM 841 N N . THR A 1 101 ? -9.365 -1.594 11.509 1.00 85.81 101 THR A N 1
ATOM 842 C CA . THR A 1 101 ? -10.524 -2.450 11.815 1.00 85.81 101 THR A CA 1
ATOM 843 C C . THR A 1 101 ? -10.980 -3.284 10.604 1.00 85.81 101 THR A C 1
ATOM 845 O O . THR A 1 101 ? -12.157 -3.299 10.240 1.00 85.81 101 THR A O 1
ATOM 848 N N . ASN A 1 102 ? -10.038 -3.969 9.944 1.00 84.69 102 ASN A N 1
ATOM 849 C CA . ASN A 1 102 ? -10.261 -4.780 8.733 1.00 84.69 102 ASN A CA 1
ATOM 850 C C . ASN A 1 102 ? -10.761 -4.019 7.490 1.00 84.69 102 ASN A C 1
ATOM 852 O O . ASN A 1 102 ? -11.183 -4.652 6.524 1.00 84.69 102 ASN A O 1
ATOM 856 N N . LYS A 1 103 ? -10.714 -2.683 7.480 1.00 89.94 103 LYS A N 1
ATOM 857 C CA . LYS A 1 103 ? -11.064 -1.867 6.312 1.00 89.94 103 LYS A CA 1
ATOM 858 C C . LYS A 1 103 ? -9.841 -1.147 5.778 1.00 89.94 103 LYS A C 1
ATOM 860 O O . LYS A 1 103 ? -9.109 -0.529 6.550 1.00 89.94 103 LYS A O 1
ATOM 865 N N . LEU A 1 104 ? -9.638 -1.205 4.464 1.00 92.75 104 LEU A N 1
ATOM 866 C CA . LEU A 1 104 ? -8.574 -0.456 3.803 1.00 92.75 104 LEU A CA 1
ATOM 867 C C . LEU A 1 104 ? -8.846 1.041 3.997 1.00 92.75 104 LEU A C 1
ATOM 869 O O . LEU A 1 104 ? -9.909 1.525 3.611 1.00 92.75 104 LEU A O 1
ATOM 873 N N . CYS A 1 105 ? -7.903 1.760 4.606 1.00 94.00 105 CYS A N 1
ATOM 874 C CA . CYS A 1 105 ? -7.992 3.209 4.807 1.00 94.00 105 CYS A CA 1
ATOM 875 C C . CYS A 1 105 ? -6.958 3.972 3.971 1.00 94.00 105 CYS A C 1
ATOM 877 O O . CYS A 1 105 ? -7.205 5.110 3.571 1.00 94.00 105 CYS A O 1
ATOM 879 N N . TYR A 1 106 ? -5.829 3.336 3.644 1.00 94.88 106 TYR A N 1
ATOM 880 C CA . TYR A 1 106 ? -4.765 3.957 2.866 1.00 94.88 106 TYR A CA 1
ATOM 881 C C . TYR A 1 106 ? -3.996 2.938 2.030 1.00 94.88 106 TYR A C 1
ATOM 883 O O . TYR A 1 106 ? -3.683 1.848 2.510 1.00 94.88 106 TYR A O 1
ATOM 891 N N . ALA A 1 107 ? -3.666 3.299 0.793 1.00 95.00 107 ALA A N 1
ATOM 892 C CA . ALA A 1 107 ? -2.812 2.505 -0.078 1.00 95.00 107 ALA A CA 1
ATOM 893 C C . ALA A 1 107 ? -1.762 3.383 -0.759 1.00 95.00 107 ALA A C 1
ATOM 895 O O . ALA A 1 107 ? -2.054 4.492 -1.203 1.00 95.00 107 ALA A O 1
ATOM 896 N N . VAL A 1 108 ? -0.547 2.859 -0.868 1.00 94.38 108 VAL A N 1
ATOM 897 C CA . VAL A 1 108 ? 0.589 3.508 -1.521 1.00 94.38 108 VAL A CA 1
ATOM 898 C C . VAL A 1 108 ? 1.148 2.561 -2.563 1.00 94.38 108 VAL A C 1
ATOM 900 O O . VAL A 1 108 ? 1.390 1.394 -2.266 1.00 94.38 108 VAL A O 1
ATOM 903 N N . PHE A 1 109 ? 1.383 3.065 -3.765 1.00 92.31 109 PHE A N 1
ATOM 904 C CA . PHE A 1 109 ? 2.077 2.363 -4.829 1.00 92.31 109 PHE A CA 1
ATOM 905 C C . PHE A 1 109 ? 3.211 3.225 -5.362 1.00 92.31 109 PHE A C 1
ATOM 907 O O . PHE A 1 109 ? 2.989 4.288 -5.935 1.00 92.31 109 PHE A O 1
ATOM 914 N N . GLU A 1 110 ? 4.433 2.752 -5.169 1.00 90.00 110 GLU A N 1
ATOM 915 C CA . GLU A 1 110 ? 5.653 3.416 -5.592 1.00 90.00 110 GLU A CA 1
ATOM 916 C C . GLU A 1 110 ? 6.383 2.568 -6.629 1.00 90.00 110 GLU A C 1
ATOM 918 O O . GLU A 1 110 ? 6.472 1.345 -6.503 1.00 90.00 110 GLU A O 1
ATOM 923 N N . ILE A 1 111 ? 6.955 3.227 -7.632 1.00 87.31 111 ILE A N 1
ATOM 924 C CA . ILE A 1 111 ? 7.916 2.615 -8.547 1.00 87.31 111 ILE A CA 1
ATOM 925 C C . ILE A 1 111 ? 9.220 3.395 -8.431 1.00 87.31 111 ILE A C 1
ATOM 927 O O . ILE A 1 111 ? 9.233 4.627 -8.523 1.00 87.31 111 ILE A O 1
ATOM 931 N N . ASN A 1 112 ? 10.316 2.671 -8.237 1.00 85.19 112 ASN A N 1
ATOM 932 C CA . ASN A 1 112 ? 11.666 3.205 -8.119 1.00 85.19 112 ASN A CA 1
ATOM 933 C C . ASN A 1 112 ? 12.558 2.623 -9.223 1.00 85.19 112 ASN A C 1
ATOM 935 O O . ASN A 1 112 ? 12.452 1.443 -9.554 1.00 85.19 112 ASN A O 1
ATOM 939 N N . ASP A 1 113 ? 13.452 3.442 -9.771 1.00 77.94 113 ASP A N 1
ATOM 940 C CA . ASP A 1 113 ? 14.461 2.997 -10.740 1.00 77.94 113 ASP A CA 1
ATOM 941 C C . ASP A 1 113 ? 15.673 2.389 -10.009 1.00 77.94 113 ASP A C 1
ATOM 943 O O . ASP A 1 113 ? 16.328 3.055 -9.195 1.00 77.94 113 ASP A O 1
ATOM 947 N N . TYR A 1 114 ? 15.977 1.120 -10.304 1.00 68.69 114 TYR A N 1
ATOM 948 C CA . TYR A 1 114 ? 17.092 0.393 -9.693 1.00 68.69 114 TYR A CA 1
ATOM 949 C C . TYR A 1 114 ? 18.456 0.916 -10.179 1.00 68.69 114 TYR A C 1
ATOM 951 O O . TYR A 1 114 ? 19.430 0.911 -9.424 1.00 68.69 114 TYR A O 1
ATOM 959 N N . LYS A 1 115 ? 18.538 1.424 -11.418 1.00 67.19 115 LYS A N 1
ATOM 960 C CA . LYS A 1 115 ? 19.782 1.912 -12.042 1.00 67.19 115 LYS A CA 1
ATOM 961 C C . LYS A 1 115 ? 20.202 3.284 -11.518 1.00 67.19 115 LYS A C 1
ATOM 963 O O . LYS A 1 115 ? 21.394 3.555 -11.397 1.00 67.19 115 LYS A O 1
ATOM 968 N N . ASN A 1 116 ? 19.245 4.136 -11.154 1.00 63.59 116 ASN A N 1
ATOM 969 C CA . ASN A 1 116 ? 19.491 5.520 -10.728 1.00 63.59 116 ASN A CA 1
ATOM 970 C C . ASN A 1 116 ? 19.436 5.736 -9.203 1.00 63.59 116 ASN A C 1
ATOM 972 O O . ASN A 1 116 ? 18.995 6.790 -8.747 1.00 63.59 116 ASN A O 1
ATOM 976 N N . LYS A 1 117 ? 19.905 4.767 -8.398 1.00 57.34 117 LYS A N 1
ATOM 977 C CA . LYS A 1 117 ? 19.962 4.865 -6.921 1.00 57.34 117 LYS A CA 1
ATOM 978 C C . LYS A 1 117 ? 18.619 5.288 -6.287 1.00 57.34 117 LYS A C 1
ATOM 980 O O . LYS A 1 117 ? 18.568 6.269 -5.550 1.00 57.34 117 LYS A O 1
ATOM 985 N N . LEU A 1 118 ? 17.546 4.527 -6.538 1.00 59.94 118 LEU A N 1
ATOM 986 C CA . LEU A 1 118 ? 16.237 4.678 -5.871 1.00 59.94 118 LEU A CA 1
ATOM 987 C C . LEU A 1 118 ? 15.514 6.007 -6.157 1.00 59.94 118 LEU A C 1
ATOM 989 O O . LEU A 1 118 ? 14.739 6.493 -5.333 1.00 59.94 118 LEU A O 1
ATOM 993 N N . GLY A 1 119 ? 15.737 6.605 -7.328 1.00 71.69 119 GLY A N 1
ATOM 994 C CA . GLY A 1 119 ? 14.900 7.712 -7.779 1.00 71.69 119 GLY A CA 1
ATOM 995 C C . GLY A 1 119 ? 13.450 7.245 -7.924 1.00 71.69 119 GLY A C 1
ATOM 996 O O . GLY A 1 119 ? 13.155 6.420 -8.789 1.00 71.69 119 GLY A O 1
ATOM 997 N N . LYS A 1 120 ? 12.551 7.770 -7.086 1.00 81.56 120 LYS A N 1
ATOM 998 C CA . LYS A 1 120 ? 11.103 7.547 -7.183 1.00 81.56 120 LYS A CA 1
ATOM 999 C C . LYS A 1 120 ? 10.613 8.059 -8.536 1.00 81.56 120 LYS A C 1
ATOM 1001 O O . LYS A 1 120 ? 10.645 9.266 -8.783 1.00 81.56 120 LYS A O 1
ATOM 1006 N N . ILE A 1 121 ? 10.193 7.157 -9.422 1.00 87.94 121 ILE A N 1
ATOM 1007 C CA . ILE A 1 121 ? 9.712 7.505 -10.769 1.00 87.94 121 ILE A CA 1
ATOM 1008 C C . ILE A 1 121 ? 8.197 7.692 -10.806 1.00 87.94 121 ILE A C 1
ATOM 1010 O O . ILE A 1 121 ? 7.702 8.475 -11.620 1.00 87.94 121 ILE A O 1
ATOM 1014 N N . TYR A 1 122 ? 7.489 7.018 -9.898 1.00 90.38 122 TYR A N 1
ATOM 1015 C CA . TYR A 1 122 ? 6.041 7.059 -9.765 1.00 90.38 122 TYR A CA 1
ATOM 1016 C C . TYR A 1 122 ? 5.630 6.856 -8.306 1.00 90.38 122 TYR A C 1
ATOM 1018 O O . TYR A 1 122 ? 6.224 6.043 -7.597 1.00 90.38 122 TYR A O 1
ATOM 1026 N N . LEU A 1 123 ? 4.602 7.580 -7.876 1.00 92.19 123 LEU A N 1
ATOM 1027 C CA . LEU A 1 123 ? 3.927 7.402 -6.599 1.00 92.19 123 LEU A CA 1
ATOM 1028 C C . LEU A 1 123 ? 2.436 7.639 -6.787 1.00 92.19 123 LEU A C 1
ATOM 1030 O O . LEU A 1 123 ? 2.035 8.680 -7.299 1.00 92.19 123 LEU A O 1
ATOM 1034 N N . LYS A 1 124 ? 1.631 6.695 -6.323 1.00 94.50 124 LYS A N 1
ATOM 1035 C CA . LYS A 1 124 ? 0.185 6.809 -6.214 1.00 94.50 124 LYS A CA 1
ATOM 1036 C C . LYS A 1 124 ? -0.219 6.532 -4.778 1.00 94.50 124 LYS A C 1
ATOM 1038 O O . LYS A 1 124 ? 0.044 5.456 -4.254 1.00 94.50 124 LYS A O 1
ATOM 1043 N N . GLU A 1 125 ? -0.869 7.503 -4.166 1.00 94.94 125 GLU A N 1
ATOM 1044 C CA . GLU A 1 125 ? -1.453 7.413 -2.835 1.00 94.94 125 GLU A CA 1
ATOM 1045 C C . GLU A 1 125 ? -2.977 7.418 -2.997 1.00 94.94 125 GLU A C 1
ATOM 1047 O O . GLU A 1 125 ? -3.523 8.222 -3.756 1.00 94.94 125 GLU A O 1
ATOM 1052 N N . GLU A 1 126 ? -3.682 6.514 -2.325 1.00 96.06 126 GLU A N 1
ATOM 1053 C CA . GLU A 1 126 ? -5.144 6.444 -2.329 1.00 96.06 126 GLU A CA 1
ATOM 1054 C C . GLU A 1 126 ? -5.674 6.367 -0.900 1.00 96.06 126 GLU A C 1
ATOM 1056 O O . GLU A 1 126 ? -5.214 5.561 -0.093 1.00 96.06 126 GLU A O 1
ATOM 1061 N N . PHE A 1 127 ? -6.659 7.210 -0.602 1.00 94.62 127 PHE A N 1
ATOM 1062 C CA . PHE A 1 127 ? -7.292 7.330 0.708 1.00 94.62 127 PHE A CA 1
ATOM 1063 C C . PHE A 1 127 ? -8.717 6.797 0.629 1.00 94.62 127 PHE A C 1
ATOM 1065 O O . PHE A 1 127 ? -9.442 7.084 -0.332 1.00 94.62 127 PHE A O 1
ATOM 1072 N N . TYR A 1 128 ? -9.134 6.059 1.653 1.00 93.94 128 TYR A N 1
ATOM 1073 C CA . TYR A 1 128 ? -10.380 5.303 1.644 1.00 93.94 128 TYR A CA 1
ATOM 1074 C C . TYR A 1 128 ? -11.197 5.525 2.913 1.00 93.94 128 TYR A C 1
ATOM 1076 O O . TYR A 1 128 ? -10.664 5.572 4.019 1.00 93.94 128 TYR A O 1
ATOM 1084 N N . LYS A 1 129 ? -12.519 5.615 2.750 1.00 91.06 129 LYS A N 1
ATOM 1085 C CA . LYS A 1 129 ? -13.495 5.687 3.841 1.00 91.06 129 LYS A CA 1
ATOM 1086 C C . LYS A 1 129 ? -14.698 4.833 3.495 1.00 91.06 129 LYS A C 1
ATOM 1088 O O . LYS A 1 129 ? -15.299 5.033 2.443 1.00 91.06 129 LYS A O 1
ATOM 1093 N N . ASN A 1 130 ? -15.083 3.924 4.392 1.00 88.62 130 ASN A N 1
ATOM 1094 C CA . ASN A 1 130 ? -16.223 3.022 4.177 1.00 88.62 130 ASN A CA 1
ATOM 1095 C C . ASN A 1 130 ? -16.167 2.339 2.800 1.00 88.62 130 ASN A C 1
ATOM 1097 O O . ASN A 1 130 ? -17.137 2.387 2.046 1.00 88.62 130 ASN A O 1
ATOM 1101 N N . ASP A 1 131 ? -14.999 1.786 2.466 1.00 87.88 131 ASP A N 1
ATOM 1102 C CA . ASP A 1 131 ? -14.751 1.045 1.224 1.00 87.88 131 ASP A CA 1
ATOM 1103 C C . ASP A 1 131 ? -14.902 1.885 -0.060 1.00 87.88 131 ASP A C 1
ATOM 1105 O O . ASP A 1 131 ? -14.982 1.360 -1.167 1.00 87.88 131 ASP A O 1
ATOM 1109 N N . LYS A 1 132 ? -14.916 3.219 0.070 1.00 90.88 132 LYS A N 1
ATOM 1110 C CA . LYS A 1 132 ? -14.939 4.166 -1.048 1.00 90.88 132 LYS A CA 1
ATOM 1111 C C . LYS A 1 132 ? -13.663 4.987 -1.071 1.00 90.88 132 LYS A C 1
ATOM 1113 O O . LYS A 1 132 ? -13.225 5.494 -0.038 1.00 90.88 132 LYS A O 1
ATOM 1118 N N . LYS A 1 133 ? -13.094 5.164 -2.264 1.00 93.44 133 LYS A N 1
ATOM 1119 C CA . LYS A 1 133 ? -11.972 6.080 -2.472 1.00 93.44 133 LYS A CA 1
ATOM 1120 C C . LYS A 1 133 ? -12.449 7.519 -2.302 1.00 93.44 133 LYS A C 1
ATOM 1122 O O . LYS A 1 133 ? -13.352 7.951 -3.013 1.00 93.44 133 LYS A O 1
ATOM 1127 N N . ILE A 1 134 ? -11.834 8.242 -1.375 1.00 93.38 134 ILE A N 1
ATOM 1128 C CA . ILE A 1 134 ? -12.141 9.652 -1.098 1.00 93.38 134 ILE A CA 1
ATOM 1129 C C . ILE A 1 134 ? -11.135 10.604 -1.747 1.00 93.38 134 ILE A C 1
ATOM 1131 O O . ILE A 1 134 ? -11.479 11.734 -2.071 1.00 93.38 134 ILE A O 1
ATOM 1135 N N . SER A 1 135 ? -9.894 10.156 -1.954 1.00 93.19 135 SER A N 1
ATOM 1136 C CA . SER A 1 135 ? -8.838 10.958 -2.566 1.00 93.19 135 SER A CA 1
ATOM 1137 C C . SER A 1 135 ? -7.786 10.063 -3.210 1.00 93.19 135 SER A C 1
ATOM 1139 O O . SER A 1 135 ? -7.581 8.919 -2.795 1.00 93.19 135 SER A O 1
ATOM 1141 N N . SER A 1 136 ? -7.128 10.590 -4.239 1.00 93.31 136 SER A N 1
ATOM 1142 C CA . SER A 1 136 ? -5.964 9.974 -4.861 1.00 93.31 136 SER A CA 1
ATOM 1143 C C . SER A 1 136 ? -4.965 11.045 -5.267 1.00 93.31 136 SER A C 1
ATOM 1145 O O . SER A 1 136 ? -5.337 12.045 -5.880 1.00 93.31 136 SER A O 1
ATOM 1147 N N . ILE A 1 137 ? -3.701 10.824 -4.929 1.00 93.56 137 ILE A N 1
ATOM 1148 C CA . ILE A 1 137 ? -2.591 11.706 -5.273 1.00 93.56 137 ILE A CA 1
ATOM 1149 C C . ILE A 1 137 ? -1.639 10.898 -6.140 1.00 93.56 137 ILE A C 1
ATOM 1151 O O . ILE A 1 137 ? -1.222 9.809 -5.756 1.00 93.56 137 ILE A O 1
ATOM 1155 N N . VAL A 1 138 ? -1.300 11.425 -7.314 1.00 92.69 138 VAL A N 1
ATOM 1156 C CA . VAL A 1 138 ? -0.355 10.787 -8.232 1.00 92.69 138 VAL A CA 1
ATOM 1157 C C . VAL A 1 138 ? 0.793 11.748 -8.501 1.00 92.69 138 VAL A C 1
ATOM 1159 O O . VAL A 1 138 ? 0.585 12.860 -8.978 1.00 92.69 138 VAL A O 1
ATOM 1162 N N . THR A 1 139 ? 2.010 11.303 -8.209 1.00 91.12 139 THR A N 1
ATOM 1163 C CA . THR A 1 139 ? 3.258 11.996 -8.528 1.00 91.12 139 THR A CA 1
ATOM 1164 C C . THR A 1 139 ? 4.011 11.184 -9.574 1.00 91.12 139 THR A C 1
ATOM 1166 O O . THR A 1 139 ? 4.335 10.019 -9.347 1.00 91.12 139 THR A O 1
ATOM 1169 N N . VAL A 1 140 ? 4.314 11.798 -10.718 1.00 88.75 140 VAL A N 1
ATOM 1170 C CA . VAL A 1 140 ? 5.061 11.166 -11.814 1.00 88.75 140 VAL A CA 1
ATOM 1171 C C . VAL A 1 140 ? 6.302 11.997 -12.105 1.00 88.75 140 VAL A C 1
ATOM 1173 O O . VAL A 1 140 ? 6.182 13.175 -12.427 1.00 88.75 140 VAL A O 1
ATOM 1176 N N . ASN A 1 141 ? 7.483 11.386 -12.010 1.00 82.44 141 ASN A N 1
ATOM 1177 C CA . ASN A 1 141 ? 8.753 12.082 -12.230 1.00 82.44 141 ASN A CA 1
ATOM 1178 C C . ASN A 1 141 ? 9.391 11.708 -13.573 1.00 82.44 141 ASN A C 1
ATOM 1180 O O . ASN A 1 141 ? 9.673 12.578 -14.392 1.00 82.44 141 ASN A O 1
ATOM 1184 N N . LYS A 1 142 ? 9.651 10.413 -13.792 1.00 77.38 142 LYS A N 1
ATOM 1185 C CA . LYS A 1 142 ? 10.394 9.888 -14.955 1.00 77.38 142 LYS A CA 1
ATOM 1186 C C . LYS A 1 142 ? 9.833 8.536 -15.398 1.00 77.38 142 LYS A C 1
ATOM 1188 O O . LYS A 1 142 ? 10.544 7.538 -15.443 1.00 77.38 142 LYS A O 1
ATOM 1193 N N . LEU A 1 143 ? 8.523 8.483 -15.622 1.00 78.38 143 LEU A N 1
ATOM 1194 C CA . LEU A 1 143 ? 7.863 7.261 -16.067 1.00 78.38 143 LEU A CA 1
ATOM 1195 C C . LEU A 1 143 ? 7.886 7.184 -17.597 1.00 78.38 143 LEU A C 1
ATOM 1197 O O . LEU A 1 143 ? 7.119 7.877 -18.268 1.00 78.38 143 LEU A O 1
ATOM 1201 N N . ASP A 1 144 ? 8.755 6.330 -18.133 1.00 76.62 144 ASP A N 1
ATOM 1202 C CA . ASP A 1 144 ? 8.790 6.027 -19.565 1.00 76.62 144 ASP A CA 1
ATOM 1203 C C . ASP A 1 144 ? 7.476 5.381 -20.023 1.00 76.62 144 ASP A C 1
ATOM 1205 O O . ASP A 1 144 ? 6.846 4.626 -19.279 1.00 76.62 144 ASP A O 1
ATOM 1209 N N . GLU A 1 145 ? 7.077 5.615 -21.277 1.00 75.31 145 GLU A N 1
ATOM 1210 C CA . GLU A 1 145 ? 5.838 5.053 -21.840 1.00 75.31 145 GLU A CA 1
ATOM 1211 C C . GLU A 1 145 ? 5.770 3.527 -21.729 1.00 75.31 145 GLU A C 1
ATOM 1213 O O . GLU A 1 145 ? 4.714 2.982 -21.415 1.00 75.31 145 GLU A O 1
ATOM 1218 N N . LYS A 1 146 ? 6.913 2.846 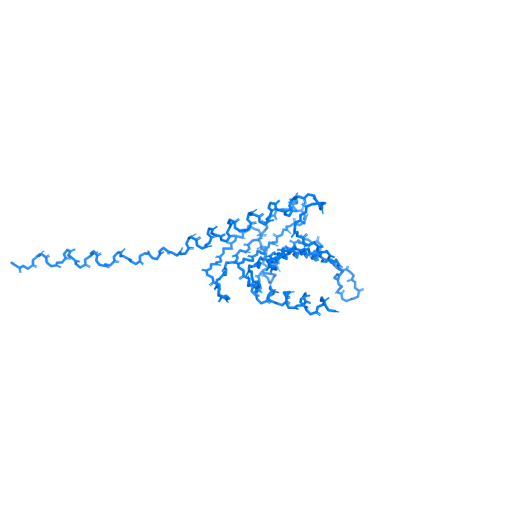-21.880 1.00 71.38 146 LYS A N 1
ATOM 1219 C CA . LYS A 1 146 ? 7.039 1.390 -21.723 1.00 71.38 146 LYS A CA 1
ATOM 122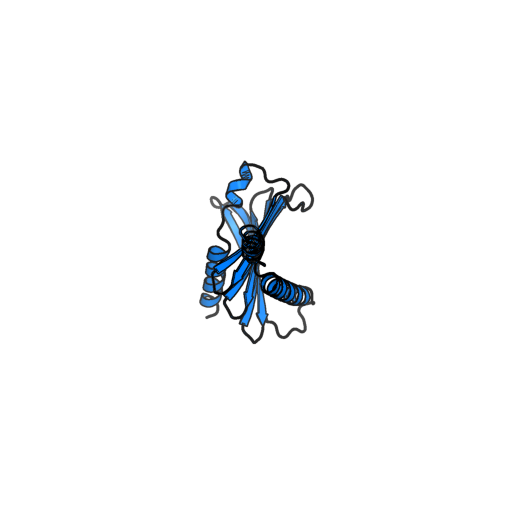0 C C . LYS A 1 146 ? 6.566 0.889 -20.351 1.00 71.38 146 LYS A C 1
ATOM 1222 O O . LYS A 1 146 ? 6.087 -0.235 -20.252 1.00 71.38 146 LYS A O 1
ATOM 1227 N N . ASN A 1 147 ? 6.683 1.716 -19.314 1.00 71.50 147 ASN A N 1
ATOM 1228 C CA . ASN A 1 147 ? 6.380 1.354 -17.930 1.00 71.50 147 ASN A CA 1
ATOM 1229 C C . ASN A 1 147 ? 5.005 1.871 -17.473 1.00 71.50 147 ASN A C 1
ATOM 1231 O O . ASN A 1 147 ? 4.618 1.648 -16.331 1.00 71.50 147 ASN A O 1
ATOM 1235 N N . ARG A 1 148 ? 4.242 2.556 -18.341 1.00 74.75 148 ARG A N 1
ATOM 1236 C CA . ARG A 1 148 ? 2.908 3.077 -17.988 1.00 74.75 148 ARG A CA 1
ATOM 1237 C C . ARG A 1 148 ? 1.907 1.980 -17.658 1.00 74.75 148 ARG A C 1
ATOM 1239 O O . ARG A 1 148 ? 1.085 2.180 -16.770 1.00 74.75 148 ARG A O 1
ATOM 1246 N N . ASN A 1 149 ? 2.003 0.828 -18.314 1.00 75.50 149 ASN A N 1
ATOM 1247 C CA . ASN A 1 149 ? 1.095 -0.292 -18.062 1.00 75.50 149 ASN A CA 1
ATOM 1248 C C . ASN A 1 149 ? 1.220 -0.823 -16.625 1.00 75.50 149 ASN A C 1
ATOM 1250 O O . ASN A 1 149 ? 0.232 -1.275 -16.062 1.00 75.50 149 ASN A O 1
ATOM 1254 N N . GLU A 1 150 ? 2.392 -0.683 -15.997 1.00 75.25 150 GLU A N 1
ATOM 1255 C CA . GLU A 1 150 ? 2.597 -1.048 -14.588 1.00 75.25 150 GLU A CA 1
ATOM 1256 C C . GLU A 1 150 ? 1.807 -0.138 -13.631 1.00 75.25 150 GLU A C 1
ATOM 1258 O O . GLU A 1 150 ? 1.597 -0.485 -12.471 1.00 75.25 150 GLU A O 1
ATOM 1263 N N . THR A 1 151 ? 1.363 1.038 -14.096 1.00 82.06 151 THR A N 1
ATOM 1264 C CA . THR A 1 151 ? 0.665 2.033 -13.266 1.00 82.06 151 THR A CA 1
ATOM 1265 C C . THR A 1 151 ? -0.855 1.902 -13.253 1.00 82.06 151 THR A C 1
ATOM 1267 O O . THR A 1 151 ? -1.506 2.458 -12.363 1.00 82.06 151 THR A O 1
ATOM 1270 N N . ASP A 1 152 ? -1.427 1.149 -14.197 1.00 83.69 152 ASP A N 1
ATOM 1271 C CA . ASP A 1 152 ? -2.874 0.973 -14.331 1.00 83.69 152 ASP A CA 1
ATOM 1272 C C . ASP A 1 152 ? -3.382 -0.169 -13.443 1.00 83.69 152 ASP A C 1
ATOM 1274 O O . ASP A 1 152 ? -3.736 -1.256 -13.896 1.00 83.69 152 ASP A O 1
ATOM 1278 N N . ILE A 1 153 ? -3.347 0.072 -12.130 1.00 86.44 153 ILE A N 1
ATOM 1279 C CA . ILE A 1 153 ? -3.809 -0.883 -11.123 1.00 86.44 153 ILE A CA 1
ATOM 1280 C C . ILE A 1 153 ? -4.821 -0.258 -10.157 1.00 86.44 153 ILE A C 1
ATOM 1282 O O . ILE A 1 153 ? -4.698 0.900 -9.724 1.00 86.44 153 ILE A O 1
ATOM 1286 N N . SER A 1 154 ? -5.809 -1.068 -9.774 1.00 91.38 154 SER A N 1
ATOM 1287 C CA . SER A 1 154 ? -6.740 -0.782 -8.681 1.00 91.38 154 SER A CA 1
ATOM 1288 C C . SER A 1 154 ? -6.094 -1.182 -7.356 1.00 91.38 154 SER A C 1
ATOM 1290 O O . SER A 1 154 ? -5.988 -2.371 -7.054 1.00 91.38 154 SER A O 1
ATOM 1292 N N . LEU A 1 155 ? -5.637 -0.209 -6.555 1.00 92.94 155 LEU A N 1
ATOM 1293 C CA . LEU A 1 155 ? -5.028 -0.530 -5.255 1.00 92.94 155 LEU A CA 1
ATOM 1294 C C . LEU A 1 155 ? -6.066 -1.057 -4.265 1.00 92.94 155 LEU A C 1
ATOM 1296 O O . LEU A 1 155 ? -5.712 -1.832 -3.383 1.00 92.94 155 LEU A O 1
ATOM 1300 N N . PHE A 1 156 ? -7.333 -0.668 -4.417 1.00 93.75 156 PHE A N 1
ATOM 1301 C CA . PHE A 1 156 ? -8.412 -1.196 -3.593 1.00 93.75 156 PHE A CA 1
ATOM 1302 C C . PHE A 1 156 ? -8.577 -2.704 -3.797 1.00 93.75 156 PHE A C 1
ATOM 1304 O O . PHE A 1 156 ? -8.469 -3.463 -2.837 1.00 93.75 156 PHE A O 1
ATOM 1311 N N . ASP A 1 157 ? -8.778 -3.137 -5.045 1.00 93.31 157 ASP A N 1
ATOM 1312 C CA . ASP A 1 157 ? -9.023 -4.550 -5.355 1.00 93.31 157 ASP A CA 1
ATOM 1313 C C . ASP A 1 157 ? -7.801 -5.412 -5.025 1.00 93.31 157 ASP A C 1
ATOM 1315 O O . ASP A 1 157 ? -7.934 -6.484 -4.432 1.00 93.31 157 ASP A O 1
ATOM 1319 N N . ASP A 1 158 ? -6.604 -4.914 -5.356 1.00 89.94 158 ASP A N 1
ATOM 1320 C CA . ASP A 1 158 ? -5.338 -5.574 -5.030 1.00 89.94 158 ASP A CA 1
ATOM 1321 C C . ASP A 1 158 ? -5.190 -5.720 -3.507 1.00 89.94 158 ASP A C 1
ATOM 1323 O O . ASP A 1 158 ? -4.938 -6.813 -3.002 1.00 89.94 158 ASP A O 1
ATOM 1327 N N . GLY A 1 159 ? -5.454 -4.649 -2.752 1.00 88.94 159 GLY A N 1
ATOM 1328 C CA . GLY A 1 159 ? -5.446 -4.668 -1.293 1.00 88.94 159 GLY A CA 1
ATOM 1329 C C . GLY A 1 159 ? -6.414 -5.704 -0.718 1.00 88.94 159 GLY A C 1
ATOM 1330 O O . GLY A 1 159 ? -5.993 -6.557 0.068 1.00 88.94 159 GLY A O 1
ATOM 1331 N N . VAL A 1 160 ? -7.692 -5.654 -1.108 1.00 90.19 160 VAL A N 1
ATOM 1332 C CA . VAL A 1 160 ? -8.739 -6.563 -0.606 1.00 90.19 160 VAL A CA 1
ATOM 1333 C C . VAL A 1 160 ? -8.378 -8.020 -0.877 1.00 90.19 160 VAL A C 1
ATOM 1335 O O . VAL A 1 160 ? -8.554 -8.873 -0.002 1.00 90.19 160 VAL A O 1
ATOM 1338 N N . LYS A 1 161 ? -7.832 -8.313 -2.062 1.00 88.75 161 LYS A N 1
ATOM 1339 C CA . LYS A 1 161 ? -7.338 -9.648 -2.399 1.00 88.75 161 LYS A CA 1
ATOM 1340 C C . LYS A 1 161 ? -6.276 -10.113 -1.399 1.00 88.75 161 LYS A C 1
ATOM 1342 O O . LYS A 1 161 ? -6.439 -11.177 -0.807 1.00 88.75 161 LYS A O 1
ATOM 1347 N N . TYR A 1 162 ? -5.250 -9.300 -1.140 1.00 82.62 162 TYR A N 1
ATOM 1348 C CA . TYR A 1 162 ? -4.199 -9.648 -0.176 1.00 82.62 162 TYR A CA 1
ATOM 1349 C C . TYR A 1 162 ? -4.728 -9.862 1.241 1.00 82.62 162 TYR A C 1
ATOM 1351 O O . TYR A 1 162 ? -4.302 -10.792 1.930 1.00 82.62 162 TYR A O 1
ATOM 1359 N N . PHE A 1 163 ? -5.663 -9.019 1.679 1.00 84.38 163 PHE A N 1
ATOM 1360 C CA . PHE A 1 163 ? -6.284 -9.156 2.991 1.00 84.38 163 PHE A CA 1
ATOM 1361 C C . PHE A 1 163 ? -6.998 -10.511 3.135 1.00 84.38 163 PHE A C 1
ATOM 1363 O O . PHE A 1 163 ? -6.797 -11.229 4.119 1.00 84.38 163 PHE A O 1
ATOM 1370 N N . ASN A 1 164 ? -7.774 -10.900 2.120 1.00 85.88 164 ASN A N 1
ATOM 1371 C CA . ASN A 1 164 ? -8.501 -12.168 2.100 1.00 85.88 164 ASN A CA 1
ATOM 1372 C C . ASN A 1 164 ? -7.566 -13.382 2.031 1.00 85.88 164 ASN A C 1
ATOM 1374 O O . ASN A 1 164 ? -7.746 -14.333 2.794 1.00 85.88 164 ASN A O 1
ATOM 1378 N N . ASP A 1 165 ? -6.541 -13.339 1.177 1.00 80.69 165 ASP A N 1
ATOM 1379 C CA . ASP A 1 165 ? -5.561 -14.422 1.047 1.00 80.69 165 ASP A CA 1
ATOM 1380 C C . ASP A 1 165 ? -4.832 -14.667 2.376 1.00 80.69 165 ASP A C 1
ATOM 1382 O O . ASP A 1 165 ? -4.621 -15.814 2.778 1.00 80.69 165 ASP A O 1
ATOM 1386 N N . LYS A 1 166 ? -4.493 -13.606 3.121 1.00 72.19 166 LYS A N 1
ATOM 1387 C CA . LYS A 1 166 ? -3.872 -13.757 4.443 1.00 72.19 166 LYS A CA 1
ATOM 1388 C C . LYS A 1 166 ? -4.829 -14.368 5.465 1.00 72.19 166 LYS A C 1
ATOM 1390 O O . LYS A 1 166 ? -4.414 -15.239 6.231 1.00 72.19 166 LYS A O 1
ATOM 1395 N N . LYS A 1 167 ? -6.093 -13.937 5.477 1.00 74.75 167 LYS A N 1
ATOM 1396 C CA . LYS A 1 167 ? -7.115 -14.466 6.390 1.00 74.75 167 LYS A CA 1
ATOM 1397 C C . LYS A 1 167 ? -7.345 -15.966 6.175 1.00 74.75 167 LYS A C 1
ATOM 1399 O O . LYS A 1 167 ? -7.436 -16.708 7.146 1.00 74.75 167 LYS A O 1
ATOM 1404 N N . ASN A 1 168 ? -7.369 -16.410 4.920 1.00 71.06 168 ASN A N 1
ATOM 1405 C CA . ASN A 1 168 ? -7.605 -17.812 4.569 1.00 71.06 168 ASN A CA 1
ATOM 1406 C C . ASN A 1 168 ? -6.405 -18.730 4.865 1.00 71.06 168 ASN A C 1
ATOM 1408 O O . ASN A 1 168 ? -6.609 -19.899 5.163 1.00 71.06 168 ASN A O 1
ATOM 1412 N N . ASN A 1 169 ? -5.174 -18.209 4.827 1.00 62.91 169 ASN A N 1
ATOM 1413 C CA . ASN A 1 169 ? -3.944 -18.971 5.101 1.00 62.91 169 ASN A CA 1
ATOM 1414 C C . ASN A 1 169 ? -3.509 -18.957 6.582 1.00 62.91 169 ASN A C 1
ATOM 1416 O O . ASN A 1 169 ? -2.402 -19.384 6.900 1.00 62.91 169 ASN A O 1
ATOM 1420 N N . SER A 1 170 ? -4.330 -18.408 7.483 1.00 56.16 170 SER A N 1
ATOM 1421 C CA . SER A 1 170 ? -4.043 -18.334 8.927 1.00 56.16 170 SER A CA 1
ATOM 1422 C C . SER A 1 170 ? -4.820 -19.380 9.751 1.00 56.16 170 SER A C 1
ATOM 1424 O O . SER A 1 170 ? -4.917 -19.240 10.971 1.00 56.16 170 SER A O 1
ATOM 1426 N N . HIS A 1 171 ? -5.366 -20.408 9.090 1.00 37.81 171 HIS A N 1
ATOM 1427 C CA . HIS A 1 171 ? -6.026 -21.586 9.670 1.00 37.81 171 HIS A CA 1
ATOM 1428 C C . HIS A 1 171 ? -5.230 -22.852 9.352 1.00 37.81 171 HIS A C 1
ATOM 1430 O O . HIS A 1 171 ? -5.246 -23.762 10.210 1.00 37.81 171 HIS A O 1
#

Organism: NCBI:txid2893884

Secondary structure (DSSP, 8-state):
--SSSTTTTTSGGGTT----SHHHHHHHHHHHHHHHHHHTS-TTS-SEEEEEEEEEEEETTEEEEEEEEEEEEETT--EEEEEEEEESSSEEEEEEEEEETTEEEEEEEEEEETTTTSEEEEEEEEEEETTEEEEEEEEESS--GGGGGGG---HHHHHHHHHHHHHHTT-

Sequence (171 aa):
MKTFYTFFLFLICNYFYAQTDDSFIKEIKEYVIKIDSINKLDLYNTNYVISISDGIIEMNNKVVGGYGIRTLSDIENNFIYRINYGGGTDLYIHKTYYYQTNKLCYAVFEINDYKNKLGKIYLKEEFYKNDKKISSIVTVNKLDEKNRNETDISLFDDGVKYFNDKKNNSH